Protein AF-A0A7C2AE28-F1 (afdb_monomer_lite)

Radius of gyration: 26.96 Å; chains: 1; bounding box: 55×33×75 Å

Secondary structure (DSSP, 8-state):
-PPPTTTS-HHHHHHHHHHHHHHHHHHHHIIIIII---HHHHHHHHHHHHHHHHHHHHHHHHHHHTS-TTTS-HHHHHHHHHHHHHHHHHHHHHHHHHHHHHHHHHHHHTS-HHHHHHHS-TTTEEEEETTEEEEGGGEEEEEEEETTEEEEEETTS-EEE--HHHHHHHHTT-

Foldseek 3Di:
DDDQPCRPDPVSVVVVVVVLVVVLVVLLCCCCVVVVDDPVLSVLLSVLLSVLVVVVVSVCSVVDVVADPVPDDPVVNVVSVVVVVVVSVVVSVVSSVVVSVVVVVVVVVPDAPVNCCVPDDCLQWADFDNPDIDGLVQFPDWDADDVQWIWTQGPVRDTHTGDNVRVVSNVVND

Structure (mmCIF, N/CA/C/O backbone):
data_AF-A0A7C2AE28-F1
#
_entry.id   AF-A0A7C2AE28-F1
#
loop_
_atom_site.group_PDB
_atom_site.id
_atom_site.type_symbol
_atom_site.label_atom_id
_atom_site.label_alt_id
_atom_site.label_comp_id
_atom_site.label_asym_id
_atom_site.label_entity_id
_atom_site.label_seq_id
_atom_site.pdbx_PDB_ins_code
_atom_site.Cartn_x
_atom_site.Cartn_y
_atom_site.Cartn_z
_atom_site.occupancy
_atom_site.B_iso_or_equiv
_atom_site.auth_seq_id
_atom_site.auth_comp_id
_atom_site.auth_asym_id
_atom_site.auth_atom_id
_atom_site.pdbx_PDB_model_num
ATOM 1 N N . MET A 1 1 ? 4.332 17.530 -34.130 1.00 67.81 1 MET A N 1
ATOM 2 C CA . MET A 1 1 ? 3.993 16.935 -32.817 1.00 67.81 1 MET A CA 1
ATOM 3 C C . MET A 1 1 ? 4.746 15.619 -32.697 1.00 67.81 1 MET A C 1
ATOM 5 O O . MET A 1 1 ? 4.660 14.809 -33.611 1.00 67.81 1 MET A O 1
ATOM 9 N N . PHE A 1 2 ? 5.557 15.425 -31.660 1.00 73.06 2 PHE A N 1
ATOM 10 C CA . PHE A 1 2 ? 6.299 14.175 -31.492 1.00 73.06 2 PHE A CA 1
ATOM 11 C C . PHE A 1 2 ? 5.349 13.044 -31.090 1.00 73.06 2 PHE A C 1
ATOM 13 O O . PHE A 1 2 ? 4.670 13.150 -30.074 1.00 73.06 2 PHE A O 1
ATOM 20 N N . THR A 1 3 ? 5.303 11.968 -31.872 1.00 81.81 3 THR A N 1
ATOM 21 C CA . THR A 1 3 ? 4.489 10.788 -31.562 1.00 81.81 3 THR A CA 1
ATOM 22 C C . THR A 1 3 ? 5.257 9.853 -30.628 1.00 81.81 3 THR A C 1
ATOM 24 O O . THR A 1 3 ? 6.430 9.550 -30.857 1.00 81.81 3 THR A O 1
ATOM 27 N N . ASN A 1 4 ? 4.611 9.425 -29.541 1.00 84.44 4 ASN A N 1
ATOM 28 C CA . ASN A 1 4 ? 5.163 8.425 -28.629 1.00 84.44 4 ASN A CA 1
ATOM 29 C C . ASN A 1 4 ? 5.170 7.061 -29.349 1.00 84.44 4 ASN A C 1
ATOM 31 O O . ASN A 1 4 ? 4.104 6.637 -29.781 1.00 84.44 4 ASN A O 1
ATOM 35 N N . PRO A 1 5 ? 6.305 6.353 -29.498 1.00 84.31 5 PRO A N 1
ATOM 36 C CA . PRO A 1 5 ? 6.419 5.109 -30.244 1.00 84.31 5 PRO A CA 1
ATOM 37 C C . PRO A 1 5 ? 5.654 3.958 -29.599 1.00 84.31 5 PRO A C 1
ATOM 39 O O . PRO A 1 5 ? 5.331 2.997 -30.290 1.00 84.31 5 PRO A O 1
ATOM 42 N N . ILE A 1 6 ? 5.346 4.048 -28.302 1.00 85.94 6 ILE A N 1
ATOM 43 C CA . ILE A 1 6 ? 4.456 3.097 -27.630 1.00 85.94 6 ILE A CA 1
ATOM 44 C C . ILE A 1 6 ? 3.032 3.268 -28.170 1.00 85.94 6 ILE A C 1
ATOM 46 O O . ILE A 1 6 ? 2.352 2.283 -28.434 1.00 85.94 6 ILE A O 1
ATOM 50 N N . LEU A 1 7 ? 2.602 4.516 -28.381 1.00 87.50 7 LEU A N 1
ATOM 51 C CA . LEU A 1 7 ? 1.260 4.870 -28.856 1.00 87.50 7 LEU A CA 1
ATOM 52 C C . LEU A 1 7 ? 1.179 5.049 -30.380 1.00 87.50 7 LEU A C 1
ATOM 54 O O . LEU A 1 7 ? 0.0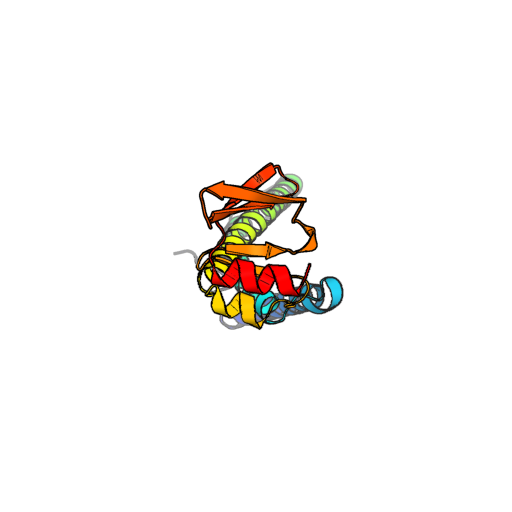95 5.248 -30.917 1.00 87.50 7 LEU A O 1
ATOM 58 N N . SER A 1 8 ? 2.310 5.001 -31.087 1.00 85.81 8 SER A N 1
ATOM 59 C CA . SER A 1 8 ? 2.371 5.304 -32.519 1.00 85.81 8 SER A CA 1
ATOM 60 C C . SER A 1 8 ? 1.813 4.183 -33.386 1.00 85.81 8 SER A C 1
ATOM 62 O O . SER A 1 8 ? 1.400 4.433 -34.514 1.00 85.81 8 SER A O 1
ATOM 64 N N . ASN A 1 9 ? 1.830 2.945 -32.888 1.00 89.75 9 ASN A N 1
ATOM 65 C CA . ASN A 1 9 ? 1.345 1.778 -33.605 1.00 89.75 9 ASN A CA 1
ATOM 66 C C . ASN A 1 9 ? 0.723 0.781 -32.624 1.00 89.75 9 ASN A C 1
ATOM 68 O O . ASN A 1 9 ? 1.302 0.475 -31.580 1.00 89.75 9 ASN A O 1
ATOM 72 N N . PHE A 1 10 ? -0.416 0.204 -33.008 1.00 88.69 10 PHE A N 1
ATOM 73 C CA . PHE A 1 10 ? -1.098 -0.839 -32.249 1.00 88.69 10 PHE A CA 1
ATOM 74 C C . PHE A 1 10 ? -0.199 -2.046 -31.939 1.00 88.69 10 PHE A C 1
ATOM 76 O O . PHE A 1 10 ? -0.300 -2.632 -30.862 1.00 88.69 10 PHE A O 1
ATOM 83 N N . LYS A 1 11 ? 0.736 -2.395 -32.833 1.00 91.50 11 LYS A N 1
ATOM 84 C CA . LYS A 1 11 ? 1.727 -3.454 -32.581 1.00 91.50 11 LYS A CA 1
ATOM 85 C C . LYS A 1 11 ? 2.630 -3.125 -31.385 1.00 91.50 11 LYS A C 1
ATOM 87 O O . LYS A 1 11 ? 2.840 -3.983 -30.531 1.00 91.50 11 LYS A O 1
ATOM 92 N N . ASN A 1 12 ? 3.127 -1.891 -31.301 1.00 87.62 12 ASN A N 1
ATOM 93 C CA . ASN A 1 12 ? 4.001 -1.447 -30.211 1.00 87.62 12 ASN A CA 1
ATOM 94 C C . ASN A 1 12 ? 3.224 -1.325 -28.901 1.00 87.62 12 ASN A C 1
ATOM 96 O O . ASN A 1 12 ? 3.710 -1.740 -27.851 1.00 87.62 12 ASN A O 1
ATOM 100 N N . PHE A 1 13 ? 1.989 -0.832 -28.982 1.00 88.62 13 PHE A N 1
ATOM 101 C CA . PHE A 1 13 ? 1.090 -0.765 -27.840 1.00 88.62 13 PHE A CA 1
ATOM 102 C C . PHE A 1 13 ? 0.800 -2.158 -27.264 1.00 88.62 13 PHE A C 1
ATOM 104 O O . PHE A 1 13 ? 0.898 -2.362 -26.056 1.00 88.62 13 PHE A O 1
ATOM 111 N N . ARG A 1 14 ? 0.528 -3.150 -28.122 1.00 90.25 14 ARG A N 1
ATOM 112 C CA . ARG A 1 14 ? 0.348 -4.549 -27.705 1.00 90.25 14 ARG A CA 1
ATOM 113 C C . ARG A 1 14 ? 1.595 -5.137 -27.056 1.00 90.25 14 ARG A C 1
ATOM 115 O O . ARG A 1 14 ? 1.470 -5.853 -26.068 1.00 90.25 14 ARG A O 1
ATOM 122 N N . LEU A 1 15 ? 2.779 -4.849 -27.596 1.00 90.00 15 LEU A N 1
ATOM 123 C CA . LEU A 1 15 ? 4.044 -5.305 -27.018 1.00 90.00 15 LEU A CA 1
ATOM 124 C C . LEU A 1 15 ? 4.248 -4.712 -25.616 1.00 90.00 15 LEU A C 1
ATOM 126 O O . LEU A 1 15 ? 4.572 -5.432 -24.676 1.00 90.00 15 LEU A O 1
ATOM 130 N N . TYR A 1 16 ? 3.987 -3.414 -25.460 1.00 87.69 16 TYR A N 1
ATOM 131 C CA . TYR A 1 16 ? 4.011 -2.745 -24.162 1.00 87.69 16 TYR A CA 1
ATOM 132 C C . TYR A 1 16 ? 3.019 -3.379 -23.178 1.00 87.69 16 TYR A C 1
ATOM 134 O O . TYR A 1 16 ? 3.396 -3.702 -22.054 1.00 87.69 16 TYR A O 1
ATOM 142 N N . LEU A 1 17 ? 1.779 -3.628 -23.608 1.00 88.25 17 LEU A N 1
ATOM 143 C CA . LEU A 1 17 ? 0.748 -4.256 -22.780 1.00 88.25 17 LEU A CA 1
ATOM 144 C C . LEU A 1 17 ? 1.150 -5.681 -22.361 1.00 88.25 17 LEU A C 1
ATOM 146 O O . LEU A 1 17 ? 0.972 -6.050 -21.205 1.00 88.25 17 LEU A O 1
ATOM 150 N N . PHE A 1 18 ? 1.772 -6.454 -23.252 1.00 91.19 18 PHE A N 1
ATOM 151 C CA . PHE A 1 18 ? 2.296 -7.784 -22.933 1.00 91.19 18 PHE A CA 1
ATOM 152 C C . PHE A 1 18 ? 3.338 -7.747 -21.805 1.00 91.19 18 PHE A C 1
ATOM 154 O O . PHE A 1 18 ? 3.183 -8.445 -20.804 1.00 91.19 18 PHE A O 1
ATOM 161 N N . PHE A 1 19 ? 4.356 -6.885 -21.909 1.00 89.06 19 PHE A N 1
ATOM 162 C CA . PHE A 1 19 ? 5.343 -6.726 -20.834 1.00 89.06 19 PHE A CA 1
ATOM 163 C C . PHE A 1 19 ? 4.712 -6.202 -19.538 1.00 89.06 19 PHE A C 1
ATOM 165 O O . PHE A 1 19 ? 5.124 -6.599 -18.449 1.00 89.06 19 PHE A O 1
ATOM 172 N N . ARG A 1 20 ? 3.677 -5.359 -19.632 1.00 88.06 20 ARG A N 1
ATOM 173 C CA . ARG A 1 20 ? 2.910 -4.920 -18.461 1.00 88.06 20 ARG A CA 1
ATOM 174 C C . ARG A 1 20 ? 2.200 -6.069 -17.766 1.00 88.06 20 ARG A C 1
ATOM 176 O O . ARG A 1 20 ? 2.313 -6.164 -16.551 1.00 88.06 20 ARG A O 1
ATOM 183 N N . LEU A 1 21 ? 1.527 -6.947 -18.504 1.00 90.31 21 LEU A N 1
ATOM 184 C CA . LEU A 1 21 ? 0.838 -8.102 -17.924 1.00 90.31 21 LEU A CA 1
ATOM 185 C C . LEU A 1 21 ? 1.797 -9.034 -17.181 1.00 90.31 21 LEU A C 1
ATOM 187 O O . LEU A 1 21 ? 1.440 -9.538 -16.121 1.00 90.31 21 LEU A O 1
ATOM 191 N N . ILE A 1 22 ? 3.025 -9.204 -17.678 1.00 91.81 22 ILE A N 1
ATOM 192 C CA . ILE A 1 22 ? 4.059 -9.976 -16.973 1.00 91.81 22 ILE A CA 1
ATOM 193 C C . ILE A 1 22 ? 4.386 -9.331 -15.620 1.00 91.81 22 ILE A C 1
ATOM 195 O O . ILE A 1 22 ? 4.393 -10.014 -14.599 1.00 91.81 22 ILE A O 1
ATOM 199 N N . ILE A 1 23 ? 4.622 -8.016 -15.594 1.00 89.31 23 ILE A N 1
ATOM 200 C CA . ILE A 1 23 ? 4.942 -7.293 -14.354 1.00 89.31 23 ILE A CA 1
ATOM 201 C C . ILE A 1 23 ? 3.765 -7.349 -13.370 1.00 89.31 23 ILE A C 1
ATOM 203 O O . ILE A 1 23 ? 3.976 -7.603 -12.186 1.00 89.31 23 ILE A O 1
ATOM 207 N N . ILE A 1 24 ? 2.534 -7.184 -13.864 1.00 90.88 24 ILE A N 1
ATOM 208 C CA . ILE A 1 24 ? 1.301 -7.309 -13.074 1.00 90.88 24 ILE A CA 1
ATOM 209 C C . ILE A 1 24 ? 1.206 -8.705 -12.445 1.00 90.88 24 ILE A C 1
ATOM 211 O O . ILE A 1 24 ? 0.950 -8.828 -11.250 1.00 90.88 24 ILE A O 1
ATOM 215 N N . ALA A 1 25 ? 1.445 -9.760 -13.228 1.00 90.88 25 ALA A N 1
ATOM 216 C CA . ALA A 1 25 ? 1.367 -11.140 -12.756 1.00 90.88 25 ALA A CA 1
ATOM 217 C C . ALA A 1 25 ? 2.417 -11.448 -11.677 1.00 90.88 25 ALA A C 1
ATOM 219 O O . ALA A 1 25 ? 2.107 -12.110 -10.683 1.00 90.88 25 ALA A O 1
ATOM 220 N N . ILE A 1 26 ? 3.643 -10.939 -11.839 1.00 90.44 26 ILE A N 1
ATOM 221 C CA . ILE A 1 26 ? 4.700 -11.050 -10.824 1.00 90.44 26 ILE A CA 1
ATOM 222 C C . ILE A 1 26 ? 4.276 -10.326 -9.544 1.00 90.44 26 ILE A C 1
ATOM 224 O O . ILE A 1 26 ? 4.365 -10.898 -8.459 1.00 90.44 26 ILE A O 1
ATOM 228 N N . TYR A 1 27 ? 3.770 -9.097 -9.661 1.00 89.06 27 TYR A N 1
ATOM 229 C CA . TYR A 1 27 ? 3.350 -8.300 -8.513 1.00 89.06 27 TYR A CA 1
ATOM 230 C C . TYR A 1 27 ? 2.200 -8.952 -7.731 1.00 89.06 27 TYR A C 1
ATOM 232 O O . TYR A 1 27 ? 2.298 -9.132 -6.518 1.00 89.06 27 TYR A O 1
ATOM 240 N N . LEU A 1 28 ? 1.160 -9.414 -8.429 1.00 89.19 28 LEU A N 1
ATOM 241 C CA . LEU A 1 28 ? 0.050 -10.157 -7.824 1.00 89.19 28 LEU A CA 1
ATOM 242 C C . LEU A 1 28 ? 0.519 -11.446 -7.141 1.00 89.19 28 LEU A C 1
ATOM 244 O O . LEU A 1 28 ? 0.037 -11.781 -6.061 1.00 89.19 28 LEU A O 1
ATOM 248 N N . SER A 1 29 ? 1.484 -12.153 -7.736 1.00 87.19 29 SER A N 1
ATOM 249 C CA . SER A 1 29 ? 2.061 -13.359 -7.132 1.00 87.19 29 SER A CA 1
ATOM 250 C C . SER A 1 29 ? 2.783 -13.044 -5.818 1.00 87.19 29 SER A C 1
ATOM 252 O O . SER A 1 29 ? 2.624 -13.780 -4.845 1.00 87.19 29 SER A O 1
ATOM 254 N N . ILE A 1 30 ? 3.522 -11.932 -5.753 1.00 88.06 30 ILE A N 1
ATOM 255 C CA . ILE A 1 30 ? 4.192 -11.473 -4.525 1.00 88.06 30 ILE A CA 1
ATOM 256 C C . ILE A 1 30 ? 3.165 -11.139 -3.436 1.00 88.06 30 ILE A C 1
ATOM 258 O O . ILE A 1 30 ? 3.324 -11.573 -2.295 1.00 88.06 30 ILE A O 1
ATOM 262 N N . LEU A 1 31 ? 2.094 -10.416 -3.774 1.00 86.00 31 LEU A N 1
ATOM 263 C CA . LEU A 1 31 ? 1.052 -10.052 -2.809 1.00 86.00 31 LEU A CA 1
ATOM 264 C C . LEU A 1 31 ? 0.302 -11.278 -2.272 1.00 86.00 31 LEU A C 1
ATOM 266 O O . LEU A 1 31 ? 0.090 -11.402 -1.064 1.00 86.00 31 LEU A O 1
ATOM 270 N N . ASN A 1 32 ? -0.058 -12.204 -3.161 1.00 84.69 32 ASN A N 1
ATOM 271 C CA . ASN A 1 32 ? -0.855 -13.372 -2.808 1.00 84.69 32 ASN A CA 1
ATOM 272 C C . ASN A 1 32 ? -0.047 -14.418 -2.021 1.00 84.69 32 ASN A C 1
ATOM 274 O O . ASN A 1 32 ? -0.478 -14.874 -0.965 1.00 84.69 32 ASN A O 1
ATOM 278 N N . PHE A 1 33 ? 1.145 -14.784 -2.505 1.00 84.81 33 PHE A N 1
ATOM 279 C CA . PHE A 1 33 ? 1.947 -15.852 -1.897 1.00 84.81 33 PHE A CA 1
ATOM 280 C C . PHE A 1 33 ? 2.926 -15.350 -0.835 1.00 84.81 33 PHE A C 1
ATOM 282 O O . PHE A 1 33 ? 3.176 -16.058 0.140 1.00 84.81 33 PHE A O 1
ATOM 289 N N . GLY A 1 34 ? 3.481 -14.149 -1.009 1.00 83.19 34 GLY A N 1
ATOM 290 C CA . GLY A 1 34 ? 4.469 -13.587 -0.091 1.00 83.19 34 GLY A CA 1
ATOM 291 C C . GLY A 1 34 ? 3.839 -12.979 1.159 1.00 83.19 34 GLY A C 1
ATOM 292 O O . GLY A 1 34 ? 4.278 -13.269 2.268 1.00 83.19 34 GLY A O 1
ATOM 293 N N . ILE A 1 35 ? 2.803 -12.152 0.984 1.00 80.56 35 ILE A N 1
ATOM 294 C CA . ILE A 1 35 ? 2.232 -11.333 2.070 1.00 80.56 35 ILE A CA 1
ATOM 295 C C . ILE A 1 35 ? 0.942 -11.944 2.644 1.00 80.56 35 ILE A C 1
ATOM 297 O O . ILE A 1 35 ? 0.599 -11.661 3.790 1.00 80.56 35 ILE A O 1
ATOM 301 N N . LYS A 1 36 ? 0.251 -12.820 1.894 1.00 80.38 36 LYS A N 1
ATOM 302 C CA . LYS A 1 36 ? -1.052 -13.410 2.273 1.00 80.38 36 LYS A CA 1
ATOM 303 C C . LYS A 1 36 ? -2.076 -12.344 2.692 1.00 80.38 36 LYS A C 1
ATOM 305 O O . LYS A 1 36 ? -2.774 -12.489 3.695 1.00 80.38 36 LYS A O 1
ATOM 310 N N . ALA A 1 37 ? -2.120 -11.242 1.947 1.00 75.69 37 ALA A N 1
ATOM 311 C CA . ALA A 1 37 ? -3.054 -10.155 2.208 1.00 75.69 37 ALA A CA 1
ATOM 312 C C . ALA A 1 37 ? -4.503 -10.553 1.859 1.00 75.69 37 ALA A C 1
ATOM 314 O O . ALA A 1 37 ? -4.747 -11.467 1.075 1.00 75.69 37 ALA A O 1
ATOM 315 N N . ASP A 1 38 ? -5.472 -9.848 2.442 1.00 83.44 38 ASP A N 1
ATOM 316 C CA . ASP A 1 38 ? -6.889 -9.995 2.095 1.00 83.44 38 ASP A CA 1
ATOM 317 C C . ASP A 1 38 ? -7.130 -9.589 0.628 1.00 83.44 38 ASP A C 1
ATOM 319 O O . ASP A 1 38 ? -6.547 -8.622 0.131 1.00 83.44 38 ASP A O 1
ATOM 323 N N . LEU A 1 39 ? -8.006 -10.319 -0.065 1.00 83.94 39 LEU A N 1
ATOM 324 C CA . LEU A 1 39 ? -8.280 -10.180 -1.494 1.00 83.94 39 LEU A CA 1
ATOM 325 C C . LEU A 1 39 ? -8.723 -8.761 -1.863 1.00 83.94 39 LEU A C 1
ATOM 327 O O . LEU A 1 39 ? -8.296 -8.232 -2.886 1.00 83.94 39 LEU A O 1
ATOM 331 N N . TYR A 1 40 ? -9.519 -8.111 -1.011 1.00 84.19 40 TYR A N 1
ATOM 332 C CA . TYR A 1 40 ? -9.925 -6.720 -1.232 1.00 84.19 40 TYR A CA 1
ATOM 333 C C . TYR A 1 40 ? -8.722 -5.765 -1.258 1.00 84.19 40 TYR A C 1
ATOM 335 O O . TYR A 1 40 ? -8.630 -4.896 -2.125 1.00 84.19 40 TYR A O 1
ATOM 343 N N . PHE A 1 41 ? -7.773 -5.953 -0.338 1.00 82.69 41 PHE A N 1
ATOM 344 C CA . PHE A 1 41 ? -6.555 -5.151 -0.291 1.00 82.69 41 PHE A CA 1
ATOM 345 C C . PHE A 1 41 ? -5.639 -5.452 -1.474 1.00 82.69 41 PHE A C 1
ATOM 347 O O . PHE A 1 41 ? -5.134 -4.511 -2.074 1.00 82.69 41 PHE A O 1
ATOM 354 N N . ILE A 1 42 ? -5.478 -6.725 -1.853 1.00 87.69 42 ILE A N 1
ATOM 355 C CA . ILE A 1 42 ? -4.672 -7.124 -3.018 1.00 87.69 42 ILE A CA 1
ATOM 356 C C . ILE A 1 42 ? -5.179 -6.449 -4.295 1.00 87.69 42 ILE A C 1
ATOM 358 O O . ILE A 1 42 ? -4.375 -5.953 -5.081 1.00 87.69 42 ILE A O 1
ATOM 362 N N . LEU A 1 43 ? -6.498 -6.417 -4.507 1.00 88.44 43 LEU A N 1
ATOM 363 C CA . LEU A 1 43 ? -7.084 -5.807 -5.701 1.00 88.44 43 LEU A CA 1
ATOM 364 C C . LEU A 1 43 ? -6.834 -4.297 -5.752 1.00 88.44 43 LEU A C 1
ATOM 366 O O . LEU A 1 43 ? -6.333 -3.803 -6.758 1.00 88.44 43 LEU A O 1
ATOM 370 N N . ILE A 1 44 ? -7.110 -3.575 -4.661 1.00 88.44 44 ILE A N 1
ATOM 371 C CA . ILE A 1 44 ? -6.899 -2.119 -4.607 1.00 88.44 44 ILE A CA 1
ATOM 372 C C . ILE A 1 44 ? -5.424 -1.767 -4.782 1.00 88.44 44 ILE A C 1
ATOM 374 O O . ILE A 1 44 ? -5.089 -0.886 -5.571 1.00 88.44 44 ILE A O 1
ATOM 378 N N . ASP A 1 45 ? -4.551 -2.445 -4.039 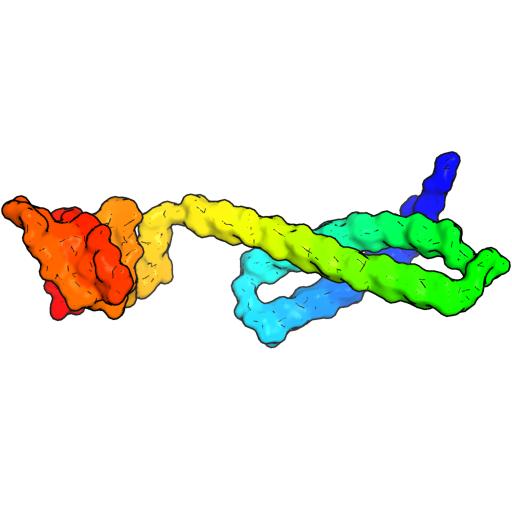1.00 88.19 45 ASP A N 1
ATOM 379 C CA . ASP A 1 45 ? -3.107 -2.230 -4.070 1.00 88.19 45 ASP A CA 1
ATOM 380 C C . ASP A 1 45 ? -2.561 -2.454 -5.488 1.00 88.19 45 ASP A C 1
ATOM 382 O O . ASP A 1 45 ? -1.938 -1.566 -6.075 1.00 88.19 45 ASP A O 1
ATOM 386 N N . SER A 1 46 ? -2.917 -3.589 -6.097 1.00 91.12 46 SER A N 1
ATOM 387 C CA . SER A 1 46 ? -2.565 -3.917 -7.479 1.00 91.12 46 SER A CA 1
ATOM 388 C C . SER A 1 46 ? -3.055 -2.867 -8.472 1.00 91.12 46 SER A C 1
ATOM 390 O O . SER A 1 46 ? -2.259 -2.357 -9.262 1.00 91.12 46 SER A O 1
ATOM 392 N N . ASP A 1 47 ? -4.331 -2.491 -8.434 1.00 90.06 47 ASP A N 1
ATOM 393 C CA . ASP A 1 47 ? -4.886 -1.527 -9.385 1.00 90.06 47 ASP A CA 1
ATOM 394 C C . ASP A 1 47 ? -4.201 -0.158 -9.279 1.00 90.06 47 ASP A C 1
ATOM 396 O O . ASP A 1 47 ? -3.787 0.416 -10.295 1.00 90.06 47 ASP A O 1
ATOM 400 N N . VAL A 1 48 ? -4.005 0.342 -8.054 1.00 91.75 48 VAL A N 1
ATOM 401 C CA . VAL A 1 48 ? -3.331 1.622 -7.792 1.00 91.75 48 VAL A CA 1
ATOM 402 C C . VAL A 1 48 ? -1.908 1.600 -8.344 1.00 91.75 48 VAL A C 1
ATOM 404 O O . VAL A 1 48 ? -1.531 2.469 -9.139 1.00 91.75 48 VAL A O 1
ATOM 407 N N . PHE A 1 49 ? -1.112 0.599 -7.971 1.00 91.19 49 PHE A N 1
ATOM 408 C CA . PHE A 1 49 ? 0.287 0.542 -8.375 1.00 91.19 49 PHE A CA 1
ATOM 409 C C . PHE A 1 49 ? 0.460 0.332 -9.883 1.00 91.19 49 PHE A C 1
ATOM 411 O O . PHE A 1 49 ? 1.362 0.933 -10.477 1.00 91.19 49 PHE A O 1
ATOM 418 N N . ASN A 1 50 ? -0.423 -0.437 -10.524 1.00 90.19 50 ASN A N 1
ATOM 419 C CA . ASN A 1 50 ? -0.386 -0.676 -11.965 1.00 90.19 50 ASN A CA 1
ATOM 420 C C . ASN A 1 50 ? -0.738 0.569 -12.783 1.00 90.19 50 ASN A C 1
ATOM 422 O O . ASN A 1 50 ? -0.059 0.860 -13.774 1.00 90.19 50 ASN A O 1
ATOM 426 N N . LEU A 1 51 ? -1.748 1.339 -12.365 1.00 89.81 51 LEU A N 1
ATOM 427 C CA . LEU A 1 51 ? -2.123 2.590 -13.031 1.00 89.81 51 LEU A CA 1
ATOM 428 C C . LEU A 1 51 ? -1.002 3.629 -12.953 1.00 89.81 51 LEU A C 1
ATOM 430 O O . LEU A 1 51 ? -0.609 4.195 -13.979 1.00 89.81 51 LEU A O 1
ATOM 434 N N . ILE A 1 52 ? -0.437 3.830 -11.758 1.00 90.81 52 ILE A N 1
ATOM 435 C CA . ILE A 1 52 ? 0.671 4.771 -11.547 1.00 90.81 52 ILE A CA 1
ATOM 436 C C . ILE A 1 52 ? 1.881 4.340 -12.379 1.00 90.81 52 ILE A C 1
ATOM 438 O O . ILE A 1 52 ? 2.462 5.147 -13.109 1.00 90.81 52 ILE A O 1
ATOM 442 N N . PHE A 1 53 ? 2.250 3.057 -12.322 1.00 88.56 53 PHE A N 1
ATOM 443 C CA . PHE A 1 53 ? 3.413 2.557 -13.045 1.00 88.56 53 PHE A CA 1
ATOM 444 C C . PHE A 1 53 ? 3.233 2.652 -14.565 1.00 88.56 53 PHE A C 1
ATOM 446 O O . PHE A 1 53 ? 4.196 2.966 -15.271 1.00 88.56 53 PHE A O 1
ATOM 453 N N . CYS A 1 54 ? 2.013 2.440 -15.077 1.00 87.44 54 CYS A N 1
ATOM 454 C CA . CYS A 1 54 ? 1.666 2.622 -16.486 1.00 87.44 54 CYS A CA 1
ATOM 455 C C . CYS A 1 54 ? 1.871 4.073 -16.949 1.00 87.44 54 CYS A C 1
ATOM 457 O O . CYS A 1 54 ? 2.586 4.302 -17.929 1.00 87.44 54 CYS A O 1
ATOM 459 N N . GLY A 1 55 ? 1.306 5.042 -16.220 1.00 87.25 55 GLY A N 1
ATOM 460 C CA . GLY A 1 55 ? 1.429 6.468 -16.539 1.00 87.25 55 GLY A CA 1
ATOM 461 C C . GLY A 1 55 ? 2.874 6.965 -16.477 1.00 87.25 55 GLY A C 1
ATOM 462 O O . GLY A 1 55 ? 3.343 7.656 -17.388 1.00 87.25 55 GLY A O 1
ATOM 463 N N . LEU A 1 56 ? 3.616 6.537 -15.452 1.00 87.94 56 LEU A N 1
ATOM 464 C CA . LEU A 1 56 ? 5.035 6.851 -15.347 1.00 87.94 56 LEU A CA 1
ATOM 465 C C . LEU A 1 56 ? 5.796 6.247 -16.533 1.00 87.94 56 LEU A C 1
ATOM 467 O O . LEU A 1 56 ? 6.422 6.991 -17.274 1.00 87.94 56 LEU A O 1
ATOM 471 N N . GLY A 1 57 ? 5.657 4.951 -16.826 1.00 83.75 57 GLY A N 1
ATOM 472 C CA . GLY A 1 57 ? 6.389 4.318 -17.934 1.00 83.75 57 GLY A CA 1
ATOM 473 C C . GLY A 1 57 ? 6.141 4.935 -19.320 1.00 83.75 57 GLY A C 1
ATOM 474 O O . GLY A 1 57 ? 7.069 4.994 -20.124 1.00 83.75 57 GLY A O 1
ATOM 475 N N . LEU A 1 58 ? 4.944 5.467 -19.596 1.00 85.06 58 LEU A N 1
ATOM 476 C CA . LEU A 1 58 ? 4.685 6.229 -20.829 1.00 85.06 58 LEU A CA 1
ATOM 477 C C . LEU A 1 58 ? 5.496 7.530 -20.898 1.00 85.06 58 LEU A C 1
ATOM 479 O O . LEU A 1 58 ? 5.969 7.907 -21.973 1.00 85.06 58 LEU A O 1
ATOM 483 N N . SER A 1 59 ? 5.680 8.192 -19.756 1.00 84.94 59 SER A N 1
ATOM 484 C CA . SER A 1 59 ? 6.448 9.435 -19.633 1.00 84.94 59 SER A CA 1
ATOM 485 C C . SER A 1 59 ? 7.949 9.201 -19.845 1.00 84.94 59 SER A C 1
ATOM 487 O O . SER A 1 59 ? 8.624 10.027 -20.457 1.00 84.94 59 SER A O 1
ATOM 489 N N . PHE A 1 60 ? 8.469 8.039 -19.434 1.00 81.62 60 PHE A N 1
ATOM 490 C CA . PHE A 1 60 ? 9.896 7.690 -19.541 1.00 81.62 60 PHE A CA 1
ATOM 491 C C . PHE A 1 60 ? 10.413 7.569 -20.966 1.00 81.62 60 PHE A C 1
ATOM 493 O O . PHE A 1 60 ? 11.603 7.781 -21.208 1.00 81.62 60 PHE A O 1
ATOM 500 N N . TRP A 1 61 ? 9.539 7.273 -21.926 1.00 83.06 61 TRP A N 1
ATOM 501 C CA . TRP A 1 61 ? 9.951 7.272 -23.321 1.00 83.06 61 TRP A CA 1
ATOM 502 C C . TRP A 1 61 ? 10.582 8.618 -23.732 1.00 83.06 61 TRP A C 1
ATOM 504 O O . TRP A 1 61 ? 11.557 8.631 -24.487 1.00 83.06 61 TRP A O 1
ATOM 514 N N . PHE A 1 62 ? 10.087 9.746 -23.209 1.00 80.94 62 PHE A N 1
ATOM 515 C CA . PHE A 1 62 ? 10.678 11.052 -23.500 1.00 80.94 62 PHE A CA 1
ATOM 516 C C . PHE A 1 62 ? 12.124 11.146 -23.000 1.00 80.94 62 PHE A C 1
ATOM 518 O O . PHE A 1 62 ? 12.987 11.618 -23.740 1.00 80.94 62 PHE A O 1
ATOM 525 N N . SER A 1 63 ? 12.418 10.639 -21.799 1.00 80.44 63 SER A N 1
ATOM 526 C CA . SER A 1 63 ? 13.781 10.610 -21.252 1.00 80.44 63 SER A CA 1
ATOM 527 C C . SER A 1 63 ? 14.741 9.810 -22.136 1.00 80.44 63 SER A C 1
ATOM 529 O O . SER A 1 63 ? 15.860 10.255 -22.374 1.00 80.44 63 SER A O 1
ATOM 531 N N . VAL A 1 64 ? 14.294 8.673 -22.677 1.00 80.19 64 VAL A N 1
ATOM 532 C CA . VAL A 1 64 ? 15.095 7.848 -23.598 1.00 80.19 64 VAL A CA 1
ATOM 533 C C . VAL A 1 64 ? 15.306 8.560 -24.938 1.00 80.19 64 VAL A C 1
ATOM 535 O O . VAL A 1 64 ? 16.417 8.586 -25.463 1.00 80.19 64 VAL A O 1
ATOM 538 N N . ARG A 1 65 ? 14.263 9.196 -25.487 1.00 83.00 65 ARG A N 1
ATOM 539 C CA . ARG A 1 65 ? 14.329 9.893 -26.781 1.00 83.00 65 ARG A CA 1
ATOM 540 C C . ARG A 1 65 ? 15.360 11.020 -26.800 1.00 83.00 65 ARG A C 1
ATOM 542 O O . ARG A 1 65 ? 16.053 11.190 -27.800 1.00 83.00 65 ARG A O 1
ATOM 549 N N . PHE A 1 66 ? 15.422 11.826 -25.743 1.00 83.12 66 PHE A N 1
ATOM 550 C CA . PHE A 1 66 ? 16.303 12.997 -25.700 1.00 83.12 66 PHE A CA 1
ATOM 551 C C . PHE A 1 66 ? 17.749 12.664 -25.307 1.00 83.12 66 PHE A C 1
ATOM 553 O O . PHE A 1 66 ? 18.593 13.562 -25.279 1.00 83.12 66 PHE A O 1
ATOM 560 N N . LEU A 1 67 ? 18.060 11.385 -25.068 1.00 84.69 67 LEU A N 1
ATOM 561 C CA . LEU A 1 67 ? 19.392 10.914 -24.697 1.00 84.69 67 LEU A CA 1
ATOM 562 C C . LEU A 1 67 ? 19.918 9.793 -25.627 1.00 84.69 67 LEU A C 1
ATOM 564 O O . LEU A 1 67 ? 20.307 8.730 -25.144 1.00 84.69 67 LEU A O 1
ATOM 568 N N . PRO A 1 68 ? 19.958 9.992 -26.963 1.00 84.00 68 PRO A N 1
ATOM 569 C CA . PRO A 1 68 ? 20.403 8.949 -27.885 1.00 84.00 68 PRO A CA 1
ATOM 570 C C . PRO A 1 68 ? 21.890 8.613 -27.690 1.00 84.00 68 PRO A C 1
ATOM 572 O O . PRO A 1 68 ? 22.702 9.499 -27.394 1.00 84.00 68 PRO A O 1
ATOM 575 N N . LEU A 1 69 ? 22.228 7.335 -27.908 1.00 84.44 69 LEU A N 1
ATOM 576 C CA . LEU A 1 69 ? 23.585 6.771 -27.807 1.00 84.44 69 LEU A CA 1
ATOM 577 C C . LEU A 1 69 ? 24.577 7.446 -28.758 1.00 84.44 69 LEU A C 1
ATOM 579 O O . LEU A 1 69 ? 25.725 7.671 -28.401 1.00 84.44 69 LEU A O 1
ATOM 583 N N . GLU A 1 70 ? 24.112 7.832 -29.943 1.00 86.81 70 GLU A N 1
ATOM 584 C CA . GLU A 1 70 ? 24.926 8.457 -30.992 1.00 86.81 70 GLU A CA 1
ATOM 585 C C . GLU A 1 70 ? 25.450 9.849 -30.602 1.00 86.81 70 GLU A C 1
ATOM 587 O O . GLU A 1 70 ? 26.431 10.323 -31.167 1.00 86.81 70 GLU A O 1
ATOM 592 N N . ARG A 1 71 ? 24.798 10.520 -29.639 1.00 86.50 71 ARG A N 1
ATOM 593 C CA . ARG A 1 71 ? 25.093 11.913 -29.259 1.00 86.50 71 ARG A CA 1
ATOM 594 C C . ARG A 1 71 ? 25.636 12.063 -27.835 1.00 86.50 71 ARG A C 1
ATOM 596 O O . ARG A 1 71 ? 26.020 13.163 -27.445 1.00 86.50 71 ARG A O 1
ATOM 603 N N . ASN A 1 72 ? 25.629 11.004 -27.028 1.00 87.94 72 ASN A N 1
ATOM 604 C CA . ASN A 1 72 ? 25.989 11.080 -25.613 1.00 87.94 72 ASN A CA 1
ATOM 605 C C . ASN A 1 72 ? 26.942 9.954 -25.215 1.00 87.94 72 ASN A C 1
ATOM 607 O O . ASN A 1 72 ? 26.814 8.821 -25.662 1.00 87.94 72 ASN A O 1
ATOM 611 N N . ASN A 1 73 ? 27.845 10.255 -24.284 1.00 92.06 73 ASN A N 1
ATOM 612 C CA . ASN A 1 73 ? 28.740 9.255 -23.711 1.00 92.06 73 ASN A CA 1
ATOM 613 C C . ASN A 1 73 ? 27.950 8.184 -22.942 1.00 92.06 73 ASN A C 1
ATOM 615 O O . ASN A 1 73 ? 27.013 8.504 -22.204 1.00 92.06 73 ASN A O 1
ATOM 619 N N . LEU A 1 74 ? 28.391 6.926 -23.044 1.00 89.69 74 LEU A N 1
ATOM 620 C CA . LEU A 1 74 ? 27.759 5.773 -22.393 1.00 89.69 74 LEU A CA 1
ATOM 621 C C . LEU A 1 74 ? 27.575 5.977 -20.878 1.00 89.69 74 LEU A C 1
ATOM 623 O O . LEU A 1 74 ? 26.507 5.701 -20.337 1.00 89.69 74 LEU A O 1
ATOM 627 N N . SER A 1 75 ? 28.588 6.524 -20.200 1.00 88.94 75 SER A N 1
ATOM 628 C CA . SER A 1 75 ? 28.552 6.791 -18.756 1.00 88.94 75 SER A CA 1
ATOM 629 C C . SER A 1 75 ? 27.433 7.759 -18.367 1.00 88.94 75 SER A C 1
ATOM 631 O O . SER A 1 75 ? 26.695 7.506 -17.417 1.00 88.94 75 SER A O 1
ATOM 633 N N . LYS A 1 76 ? 27.253 8.834 -19.142 1.00 88.94 76 LYS A N 1
ATOM 634 C CA . LYS A 1 76 ? 26.182 9.816 -18.945 1.00 88.94 76 LYS A CA 1
ATOM 635 C C . LYS A 1 76 ? 24.810 9.169 -19.115 1.00 88.94 76 LYS A C 1
ATOM 637 O O . LYS A 1 76 ? 23.899 9.475 -18.351 1.00 88.94 76 LYS A O 1
ATOM 642 N N . ILE A 1 77 ? 24.663 8.273 -20.089 1.00 89.81 77 ILE A N 1
ATOM 643 C CA . ILE A 1 77 ? 23.403 7.569 -20.350 1.00 89.81 77 ILE A CA 1
ATOM 644 C C . ILE A 1 77 ? 23.060 6.639 -19.190 1.00 89.81 77 ILE A C 1
ATOM 646 O O . ILE A 1 77 ? 21.964 6.747 -18.641 1.00 89.81 77 ILE A O 1
ATOM 650 N N . ILE A 1 78 ? 24.011 5.798 -18.774 1.00 90.75 78 ILE A N 1
ATOM 651 C CA . ILE A 1 78 ? 23.847 4.871 -17.650 1.00 90.75 78 ILE A CA 1
ATOM 652 C C . ILE A 1 78 ? 23.498 5.640 -16.375 1.00 90.75 78 ILE A C 1
ATOM 654 O O . ILE A 1 78 ? 22.487 5.341 -15.743 1.00 90.75 78 ILE A O 1
ATOM 658 N N . PHE A 1 79 ? 24.277 6.670 -16.029 1.00 91.81 79 PHE A N 1
ATOM 659 C CA . PHE A 1 79 ? 24.031 7.480 -14.836 1.00 91.81 79 PHE A CA 1
ATOM 660 C C . PHE A 1 79 ? 22.643 8.125 -14.867 1.00 91.81 79 PHE A C 1
ATOM 662 O O . PHE A 1 79 ? 21.917 8.083 -13.879 1.00 91.81 79 PHE A O 1
ATOM 669 N N . THR A 1 80 ? 22.239 8.658 -16.023 1.00 89.44 80 THR A N 1
ATOM 670 C CA . THR A 1 80 ? 20.911 9.257 -16.190 1.00 89.44 80 THR A CA 1
ATOM 671 C C . THR A 1 80 ? 19.811 8.211 -16.020 1.00 89.44 80 THR A C 1
ATOM 673 O O . THR A 1 80 ? 18.847 8.456 -15.310 1.00 89.44 80 THR A O 1
ATOM 676 N N . HIS A 1 81 ? 19.936 7.025 -16.615 1.00 88.12 81 HIS A N 1
ATOM 677 C C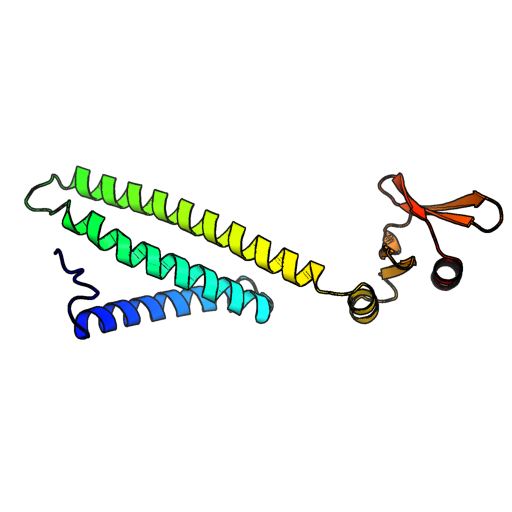A . HIS A 1 81 ? 18.900 5.992 -16.513 1.00 88.12 81 HIS A CA 1
ATOM 678 C C . HIS A 1 81 ? 18.790 5.426 -15.093 1.00 88.12 81 HIS A C 1
ATOM 680 O O . HIS A 1 81 ? 17.678 5.214 -14.614 1.00 88.12 81 HIS A O 1
ATOM 686 N N . ILE A 1 82 ? 19.916 5.255 -14.395 1.00 91.44 82 ILE A N 1
ATOM 687 C CA . ILE A 1 82 ? 19.931 4.869 -12.979 1.00 91.44 82 ILE A CA 1
ATOM 688 C C . ILE A 1 82 ? 19.270 5.957 -12.135 1.00 91.44 82 ILE A C 1
ATOM 690 O O . ILE A 1 82 ? 18.358 5.661 -11.371 1.00 91.44 82 ILE A O 1
ATOM 694 N N . PHE A 1 83 ? 19.683 7.217 -12.296 1.00 91.06 83 PHE A N 1
ATOM 695 C CA . PHE A 1 83 ? 19.141 8.332 -11.524 1.00 91.06 83 PHE A CA 1
ATOM 696 C C . PHE A 1 83 ? 17.631 8.478 -11.717 1.00 91.06 83 PHE A C 1
ATOM 698 O O . PHE A 1 83 ? 16.883 8.550 -10.744 1.00 91.06 83 PHE A O 1
ATOM 705 N N . VAL A 1 84 ? 17.166 8.468 -12.968 1.00 89.06 84 VAL A N 1
ATOM 706 C CA . VAL A 1 84 ? 15.739 8.598 -13.270 1.00 89.06 84 VAL A CA 1
ATOM 707 C C . VAL A 1 84 ? 14.981 7.335 -12.819 1.00 89.06 84 VAL A C 1
ATOM 709 O O . VAL A 1 84 ? 13.858 7.449 -12.341 1.00 89.06 84 VAL A O 1
ATOM 712 N N . GLY A 1 85 ? 15.596 6.147 -12.870 1.00 89.62 85 GLY A N 1
ATOM 713 C CA . GLY A 1 85 ? 15.039 4.915 -12.302 1.00 89.62 85 GLY A CA 1
ATOM 714 C C . GLY A 1 85 ? 14.867 4.968 -10.779 1.00 89.62 85 GLY A C 1
ATOM 715 O O . GLY A 1 85 ? 13.819 4.583 -10.273 1.00 89.62 85 GLY A O 1
ATOM 716 N N . VAL A 1 86 ? 15.846 5.500 -10.045 1.00 92.75 86 VAL A N 1
ATOM 717 C CA . VAL A 1 86 ? 15.755 5.699 -8.586 1.00 92.75 86 VAL A CA 1
ATOM 718 C C . VAL A 1 86 ? 14.718 6.766 -8.241 1.00 92.75 86 VAL A C 1
ATOM 720 O O . VAL A 1 86 ? 13.892 6.578 -7.352 1.00 92.75 86 VAL A O 1
ATOM 723 N N . LEU A 1 87 ? 14.711 7.883 -8.969 1.00 91.38 87 LEU A N 1
ATOM 724 C CA . LEU A 1 87 ? 13.701 8.922 -8.789 1.00 91.38 87 LEU A CA 1
ATOM 725 C C . LEU A 1 87 ? 12.292 8.358 -9.029 1.00 91.38 87 LEU A C 1
ATOM 727 O O . LEU A 1 87 ? 11.367 8.648 -8.272 1.00 91.38 87 LEU A O 1
ATOM 731 N N . LEU A 1 88 ? 12.142 7.510 -10.050 1.00 90.25 88 LEU A N 1
ATOM 732 C CA . LEU A 1 88 ? 10.887 6.844 -10.365 1.00 90.25 88 LEU A CA 1
ATOM 733 C C . LEU A 1 88 ? 10.409 5.951 -9.233 1.00 90.25 88 LEU A C 1
ATOM 735 O O . LEU A 1 88 ? 9.242 6.030 -8.863 1.00 90.25 88 LEU A O 1
ATOM 739 N N . THR A 1 89 ? 11.278 5.087 -8.711 1.00 90.31 89 THR A N 1
ATOM 740 C CA . THR A 1 89 ? 10.888 4.155 -7.652 1.00 90.31 89 THR A CA 1
ATOM 741 C C . THR A 1 89 ? 10.470 4.909 -6.398 1.00 90.31 89 THR A C 1
ATOM 743 O O . THR A 1 89 ? 9.459 4.553 -5.799 1.00 90.31 89 THR A O 1
ATOM 746 N N . ILE A 1 90 ? 11.157 6.003 -6.057 1.00 94.00 90 ILE A N 1
ATOM 747 C CA . ILE A 1 90 ? 10.776 6.877 -4.941 1.00 94.00 90 ILE A CA 1
ATOM 748 C C . ILE A 1 90 ? 9.391 7.492 -5.176 1.00 94.00 90 ILE A C 1
ATOM 750 O O . ILE A 1 90 ? 8.523 7.387 -4.310 1.00 94.00 90 ILE A O 1
ATOM 754 N N . ILE A 1 91 ? 9.155 8.097 -6.345 1.00 92.62 91 ILE A N 1
ATOM 755 C CA . ILE A 1 91 ? 7.864 8.726 -6.673 1.00 92.62 91 ILE A CA 1
ATOM 756 C C . ILE A 1 91 ? 6.736 7.687 -6.688 1.00 92.62 91 ILE A C 1
ATOM 758 O O . ILE A 1 91 ? 5.663 7.930 -6.140 1.00 92.62 91 ILE A O 1
ATOM 762 N N . TRP A 1 92 ? 6.976 6.528 -7.297 1.00 92.62 92 TRP A N 1
ATOM 763 C CA . TRP A 1 92 ? 6.008 5.440 -7.409 1.00 92.62 92 TRP A CA 1
ATOM 764 C C . TRP A 1 92 ? 5.603 4.896 -6.034 1.00 92.62 92 TRP A C 1
ATOM 766 O O . TRP A 1 92 ? 4.408 4.803 -5.751 1.00 92.62 92 TRP A O 1
ATOM 776 N N . LEU A 1 93 ? 6.573 4.624 -5.153 1.00 91.88 93 LEU A N 1
ATOM 777 C CA . LEU A 1 93 ? 6.307 4.175 -3.782 1.00 91.88 93 LEU A CA 1
ATOM 778 C C . LEU A 1 93 ? 5.595 5.250 -2.956 1.00 91.88 93 LEU A C 1
ATOM 780 O O . LEU A 1 93 ? 4.637 4.942 -2.249 1.00 91.88 93 LEU A O 1
ATOM 784 N N . PHE A 1 94 ? 6.026 6.510 -3.065 1.00 94.31 94 PHE A N 1
ATOM 785 C CA . PHE A 1 94 ? 5.422 7.620 -2.332 1.00 94.31 94 PHE A CA 1
ATOM 786 C C . PHE A 1 94 ? 3.954 7.826 -2.718 1.00 94.31 94 PHE A C 1
ATOM 788 O O . PHE A 1 94 ? 3.089 7.902 -1.843 1.00 94.31 94 PHE A O 1
ATOM 795 N N . LEU A 1 95 ? 3.653 7.892 -4.018 1.00 93.69 95 LEU A N 1
ATOM 796 C CA . LEU A 1 95 ? 2.281 8.065 -4.495 1.00 93.69 95 LEU A CA 1
ATOM 797 C C . LEU A 1 95 ? 1.408 6.865 -4.129 1.00 93.69 95 LEU A C 1
ATOM 799 O O . LEU A 1 95 ? 0.310 7.061 -3.609 1.00 93.69 95 LEU A O 1
ATOM 803 N N . GLY A 1 96 ? 1.908 5.644 -4.341 1.00 92.88 96 GLY A N 1
ATOM 804 C CA . GLY A 1 96 ? 1.186 4.424 -3.987 1.00 92.88 96 GLY A CA 1
ATOM 805 C C . GLY A 1 96 ? 0.802 4.398 -2.509 1.00 92.88 96 GLY A C 1
ATOM 806 O O . GLY A 1 96 ? -0.380 4.292 -2.185 1.00 92.88 96 GLY A O 1
ATOM 807 N N . TYR A 1 97 ? 1.773 4.608 -1.614 1.00 91.69 97 TYR A N 1
ATOM 808 C CA . TYR A 1 97 ? 1.540 4.615 -0.167 1.00 91.69 97 TYR A CA 1
ATOM 809 C C . TYR A 1 97 ? 0.463 5.624 0.258 1.00 91.69 97 TYR A C 1
ATOM 811 O O . TYR A 1 97 ? -0.460 5.274 0.996 1.00 91.69 97 TYR A O 1
ATOM 819 N N . ASN A 1 98 ? 0.545 6.866 -0.229 1.00 92.44 98 ASN A N 1
ATOM 820 C CA . ASN A 1 98 ? -0.419 7.908 0.133 1.00 92.44 98 ASN A CA 1
ATOM 821 C C . ASN A 1 98 ? -1.835 7.586 -0.369 1.00 92.44 98 ASN A C 1
ATOM 823 O O . ASN A 1 98 ? -2.805 7.767 0.368 1.00 92.44 98 ASN A O 1
ATOM 827 N N . ILE A 1 99 ? -1.963 7.072 -1.597 1.00 92.00 99 ILE A N 1
ATOM 828 C CA . ILE A 1 99 ? -3.260 6.704 -2.176 1.00 92.00 99 ILE A CA 1
ATOM 829 C C . ILE A 1 99 ? -3.882 5.541 -1.394 1.00 92.00 99 ILE A C 1
ATOM 831 O O . ILE A 1 99 ? -5.042 5.620 -0.992 1.00 92.00 99 ILE A O 1
ATOM 835 N N . ILE A 1 100 ? -3.114 4.488 -1.110 1.00 89.44 100 ILE A N 1
ATOM 836 C CA . ILE A 1 100 ? -3.603 3.332 -0.346 1.00 89.44 100 ILE A CA 1
ATOM 837 C C . ILE A 1 100 ? -4.004 3.739 1.073 1.00 89.44 100 ILE A C 1
ATOM 839 O O . ILE A 1 100 ? -5.053 3.311 1.558 1.00 89.44 100 ILE A O 1
ATOM 843 N N . SER A 1 101 ? -3.219 4.598 1.731 1.00 88.38 101 SER A N 1
ATOM 844 C CA . SER A 1 101 ? -3.555 5.115 3.062 1.00 88.38 101 SER A CA 1
ATOM 845 C C . SER A 1 101 ? -4.894 5.854 3.057 1.00 88.38 101 SER A C 1
ATOM 847 O O . SER A 1 101 ? -5.725 5.627 3.937 1.00 88.38 101 SER A O 1
ATOM 849 N N . LEU A 1 102 ? -5.153 6.669 2.029 1.00 87.38 102 LEU A N 1
ATOM 850 C CA . LEU A 1 102 ? -6.428 7.365 1.860 1.00 87.38 102 LEU A CA 1
ATOM 851 C C . LEU A 1 102 ? -7.602 6.383 1.705 1.00 87.38 102 LEU A C 1
ATOM 853 O O . LEU A 1 102 ? -8.632 6.531 2.367 1.00 87.38 102 LEU A O 1
ATOM 857 N N . PHE A 1 103 ? -7.450 5.357 0.862 1.00 84.62 103 PHE A N 1
ATOM 858 C CA . PHE A 1 103 ? -8.480 4.329 0.680 1.00 84.62 103 PHE A CA 1
ATOM 859 C C . PHE A 1 103 ? -8.730 3.529 1.959 1.00 84.62 103 PHE A C 1
ATOM 861 O O . PHE A 1 103 ? -9.886 3.284 2.307 1.00 84.62 103 PHE A O 1
ATOM 868 N N . LYS A 1 104 ? -7.674 3.163 2.692 1.00 81.25 104 LYS A N 1
ATOM 869 C CA . LYS A 1 104 ? -7.780 2.455 3.972 1.00 81.25 104 LYS A CA 1
ATOM 870 C C . LYS A 1 104 ? -8.514 3.291 5.016 1.00 81.25 104 LYS A C 1
ATOM 872 O O . LYS A 1 104 ? -9.411 2.778 5.683 1.00 81.25 104 LYS A O 1
ATOM 877 N N . GLU A 1 105 ? -8.168 4.567 5.154 1.00 76.75 105 GLU A N 1
ATOM 878 C CA . GLU A 1 105 ? -8.853 5.464 6.084 1.00 76.75 105 GLU A CA 1
ATOM 879 C C . GLU A 1 105 ? -10.336 5.609 5.753 1.00 76.75 105 GLU A C 1
ATOM 881 O O . GLU A 1 105 ? -11.169 5.491 6.648 1.00 76.75 105 GLU A O 1
ATOM 886 N N . ASN A 1 106 ? -10.678 5.821 4.482 1.00 74.62 106 ASN A N 1
ATOM 887 C CA . ASN A 1 106 ? -12.072 5.914 4.052 1.00 74.62 106 ASN A CA 1
ATOM 888 C C . ASN A 1 106 ? -12.820 4.596 4.279 1.00 74.62 106 ASN A C 1
ATOM 890 O O . ASN A 1 106 ? -13.956 4.605 4.750 1.00 74.62 106 ASN A O 1
ATO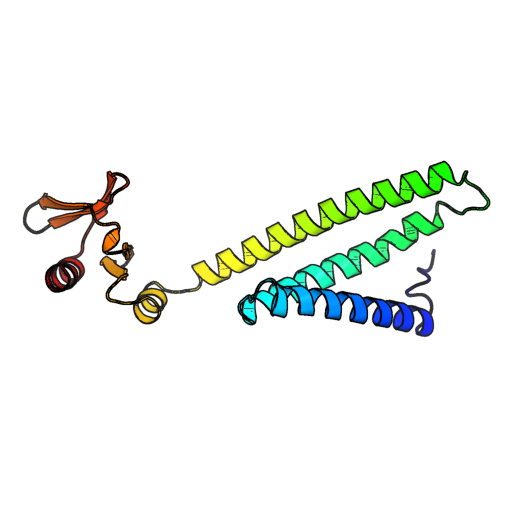M 894 N N . TYR A 1 107 ? -12.178 3.457 4.009 1.00 73.50 107 TYR A N 1
ATOM 895 C CA . TYR A 1 107 ? -12.761 2.143 4.261 1.00 73.50 107 TYR A CA 1
ATOM 896 C C . TYR A 1 107 ? -13.081 1.935 5.746 1.00 73.50 107 TYR A C 1
ATOM 898 O O . TYR A 1 107 ? -14.179 1.490 6.075 1.00 73.50 107 TYR A O 1
ATOM 906 N N . LEU A 1 108 ? -12.163 2.303 6.646 1.00 71.12 108 LEU A N 1
ATOM 907 C CA . LEU A 1 108 ? -12.372 2.190 8.091 1.00 71.12 108 LEU A CA 1
ATOM 908 C C . LEU A 1 108 ? -13.402 3.203 8.614 1.00 71.12 108 LEU A C 1
ATOM 910 O O . LEU A 1 108 ? -14.262 2.828 9.408 1.00 71.12 108 LEU A O 1
ATOM 914 N N . LYS A 1 109 ? -13.367 4.456 8.141 1.00 70.25 109 LYS A N 1
ATOM 915 C CA . LYS A 1 109 ? -14.327 5.512 8.519 1.00 70.25 109 LYS A CA 1
ATOM 916 C C . LYS A 1 109 ? -15.761 5.181 8.093 1.00 70.25 109 LYS A C 1
ATOM 918 O O . LYS A 1 109 ? -16.699 5.536 8.800 1.00 70.25 109 LYS A O 1
ATOM 923 N N . ASN A 1 110 ? -15.939 4.464 6.982 1.00 66.69 110 ASN A N 1
ATOM 924 C CA . ASN A 1 110 ? -17.259 4.087 6.467 1.00 66.69 110 ASN A CA 1
ATOM 925 C C . ASN A 1 110 ? -17.898 2.891 7.196 1.00 66.69 110 ASN A C 1
ATOM 927 O O . ASN A 1 110 ? -19.040 2.532 6.899 1.00 66.69 110 ASN A O 1
ATOM 931 N N . LYS A 1 111 ? -17.203 2.252 8.146 1.00 78.31 111 LYS A N 1
ATOM 932 C CA . LYS A 1 111 ? -17.786 1.194 8.980 1.00 78.31 111 LYS A CA 1
ATOM 933 C C . LYS A 1 111 ? -18.388 1.796 10.246 1.00 78.31 111 LYS A C 1
ATOM 935 O O . LYS A 1 111 ? -17.758 2.563 10.966 1.00 78.31 111 LYS A O 1
ATOM 940 N N . THR A 1 112 ? -19.628 1.422 10.542 1.00 85.69 112 THR A N 1
ATOM 941 C CA . THR A 1 112 ? -20.313 1.884 11.755 1.00 85.69 112 THR A CA 1
ATOM 942 C C . THR A 1 112 ? -19.776 1.165 12.995 1.00 85.69 112 THR A C 1
ATOM 944 O O . THR A 1 112 ? -19.297 0.037 12.915 1.00 85.69 112 THR A O 1
ATOM 947 N N . MET A 1 113 ? -19.941 1.752 14.184 1.00 85.12 113 MET A N 1
ATOM 948 C CA . MET A 1 113 ? -19.597 1.075 15.447 1.00 85.12 113 MET A CA 1
ATOM 949 C C . MET A 1 113 ? -20.317 -0.280 15.608 1.00 85.12 113 MET A C 1
ATOM 951 O O . MET A 1 113 ? -19.784 -1.208 16.206 1.00 85.12 113 MET A O 1
ATOM 955 N N . LYS A 1 114 ? -21.515 -0.412 15.019 1.00 85.19 114 LYS A N 1
ATOM 956 C CA . LYS A 1 114 ? -22.287 -1.662 14.993 1.00 85.19 114 LYS A CA 1
ATOM 957 C C . LYS A 1 114 ? -21.619 -2.743 14.138 1.00 85.19 114 LYS A C 1
ATOM 959 O O . LYS A 1 114 ? -21.693 -3.909 14.496 1.00 85.19 114 LYS A O 1
ATOM 964 N N . TYR A 1 115 ? -20.958 -2.365 13.042 1.00 87.19 115 TYR A N 1
ATOM 965 C CA . TYR A 1 115 ? -20.164 -3.301 12.245 1.00 87.19 115 TYR A CA 1
ATOM 966 C C . TYR A 1 115 ? -19.022 -3.883 13.085 1.00 87.19 115 TYR A C 1
ATOM 968 O O . TYR A 1 115 ? -18.889 -5.096 13.175 1.00 87.19 115 TYR A O 1
ATOM 976 N N . PHE A 1 116 ? -18.245 -3.041 13.770 1.00 87.19 116 PHE A N 1
ATOM 977 C CA . PHE A 1 116 ? -17.151 -3.531 14.615 1.00 87.19 116 PHE A CA 1
ATOM 978 C C . PHE A 1 116 ? -17.648 -4.410 15.770 1.00 87.19 116 PHE A C 1
ATOM 980 O O . PHE A 1 116 ? -17.048 -5.441 16.034 1.00 87.19 116 PHE A O 1
ATOM 987 N N . GLU A 1 117 ? -18.780 -4.070 16.393 1.00 86.38 117 GLU A N 1
ATOM 988 C CA . GLU A 1 117 ? -19.409 -4.891 17.442 1.00 86.38 117 GLU A CA 1
ATOM 989 C C . GLU A 1 117 ? -19.835 -6.291 16.952 1.00 86.38 117 GLU A C 1
ATOM 991 O O . GLU A 1 117 ? -19.883 -7.217 17.750 1.00 86.38 117 GLU A O 1
ATOM 996 N N . GLN A 1 118 ? -20.140 -6.462 15.659 1.00 87.62 118 GLN A N 1
ATOM 997 C CA . GLN A 1 118 ? -20.546 -7.755 15.086 1.00 87.62 118 GLN A CA 1
ATOM 998 C C . GLN A 1 118 ? -19.375 -8.620 14.607 1.00 87.62 118 GLN A C 1
ATOM 1000 O O . GLN A 1 118 ? -19.498 -9.840 14.586 1.00 87.62 118 GLN A O 1
ATOM 1005 N N . TYR A 1 119 ? -18.283 -7.995 14.162 1.00 86.94 119 TYR A N 1
ATOM 1006 C CA . TYR A 1 119 ? -17.159 -8.689 13.523 1.00 86.94 119 TYR A CA 1
ATOM 1007 C C . TYR A 1 119 ? -15.958 -8.902 14.450 1.00 86.94 119 TYR A C 1
ATOM 1009 O O . TYR A 1 119 ? -15.087 -9.708 14.132 1.00 86.94 119 TYR A O 1
ATOM 1017 N N . LEU A 1 120 ? -15.877 -8.172 15.563 1.00 89.19 120 LEU A N 1
ATOM 1018 C CA . LEU A 1 120 ? -14.844 -8.374 16.574 1.00 89.19 120 LEU A CA 1
ATOM 1019 C C . LEU A 1 120 ? -15.300 -9.416 17.596 1.00 89.19 120 LEU A C 1
ATOM 1021 O O . LEU A 1 120 ? -16.489 -9.515 17.895 1.00 89.19 120 LEU A O 1
ATOM 1025 N N . ASP A 1 121 ? -14.346 -10.177 18.137 1.00 88.19 121 ASP A N 1
ATOM 1026 C CA . ASP A 1 121 ? -14.624 -11.168 19.177 1.00 88.19 121 ASP A CA 1
ATOM 1027 C C . ASP A 1 121 ? -15.254 -10.473 20.399 1.00 88.19 121 ASP A C 1
ATOM 1029 O O . ASP A 1 121 ? -14.598 -9.615 21.006 1.00 88.19 121 ASP A O 1
ATOM 1033 N N . PRO A 1 122 ? -16.500 -10.818 20.774 1.00 84.38 122 PRO A N 1
ATOM 1034 C CA . PRO A 1 122 ? -17.202 -10.174 21.879 1.00 84.38 122 PRO A CA 1
ATOM 1035 C C . PRO A 1 122 ? -16.543 -10.417 23.245 1.00 84.38 122 PRO A C 1
ATOM 1037 O O . PRO A 1 122 ? -16.820 -9.671 24.183 1.00 84.38 122 PRO A O 1
ATOM 1040 N N . ASN A 1 123 ? -15.671 -11.424 23.370 1.00 85.31 123 ASN A N 1
ATOM 1041 C CA . ASN A 1 123 ? -14.916 -11.685 24.597 1.00 85.31 123 ASN A CA 1
ATOM 1042 C C . ASN A 1 123 ? -13.695 -10.766 24.728 1.00 85.31 123 ASN A C 1
ATOM 1044 O O . ASN A 1 123 ? -13.286 -10.427 25.836 1.00 85.31 123 ASN A O 1
ATOM 1048 N N . LEU A 1 124 ? -13.116 -10.349 23.599 1.00 88.81 124 LEU A N 1
ATOM 1049 C CA . LEU A 1 124 ? -11.937 -9.482 23.570 1.00 88.81 124 LEU A CA 1
ATOM 1050 C C . LEU A 1 124 ? -12.310 -8.009 23.454 1.00 88.81 124 LEU A C 1
ATOM 1052 O O . LEU A 1 124 ? -11.594 -7.157 23.981 1.00 88.81 124 LEU A O 1
ATOM 1056 N N . PHE A 1 125 ? -13.413 -7.699 22.773 1.00 92.81 125 PHE A N 1
ATOM 1057 C CA . PHE A 1 125 ? -13.848 -6.343 22.480 1.00 92.81 125 PHE A CA 1
ATOM 1058 C C . PHE A 1 125 ? -15.267 -6.088 22.969 1.00 92.81 125 PHE A C 1
ATOM 1060 O O . PHE A 1 125 ? -16.216 -6.766 22.585 1.00 92.81 125 PHE A O 1
ATOM 1067 N N . ILE A 1 126 ? -15.428 -5.025 23.753 1.00 91.25 126 ILE A N 1
ATOM 1068 C CA . ILE A 1 126 ? -16.715 -4.630 24.313 1.00 91.25 126 ILE A CA 1
ATOM 1069 C C . ILE A 1 126 ? -17.036 -3.172 24.008 1.00 91.25 126 ILE A C 1
ATOM 1071 O O . ILE A 1 126 ? -16.219 -2.259 24.148 1.00 91.25 126 ILE A O 1
ATOM 1075 N N . ARG A 1 127 ? -18.287 -2.937 23.616 1.00 91.62 127 ARG A N 1
ATOM 1076 C CA . ARG A 1 127 ? -18.834 -1.597 23.430 1.00 91.62 127 ARG A CA 1
ATOM 1077 C C . ARG A 1 127 ? -19.337 -1.031 24.757 1.00 91.62 127 ARG A C 1
ATOM 1079 O O . ARG A 1 127 ? -20.382 -1.441 25.258 1.00 91.62 127 ARG A O 1
ATOM 1086 N N . ILE A 1 128 ? -18.609 -0.056 25.296 1.00 91.06 128 ILE A N 1
ATOM 1087 C CA . ILE A 1 128 ? -18.915 0.600 26.580 1.00 91.06 128 ILE A CA 1
ATOM 1088 C C . ILE A 1 128 ? -19.787 1.854 26.421 1.00 91.06 128 ILE A C 1
ATOM 1090 O O . ILE A 1 128 ? -20.481 2.269 27.353 1.00 91.06 128 ILE A O 1
ATOM 1094 N N . HIS A 1 129 ? -19.792 2.455 25.229 1.00 90.31 129 HIS A N 1
ATOM 1095 C CA . HIS A 1 129 ? -20.550 3.662 24.908 1.00 90.31 129 HIS A CA 1
ATOM 1096 C C . HIS A 1 129 ? -20.990 3.645 23.439 1.00 90.31 129 HIS A C 1
ATOM 1098 O O . HIS A 1 129 ? -20.438 2.909 22.619 1.00 90.31 129 HIS A O 1
ATOM 1104 N N . HIS A 1 130 ? -21.956 4.486 23.055 1.00 83.19 130 HIS A N 1
ATOM 1105 C CA . HIS A 1 130 ? -22.412 4.537 21.661 1.00 83.19 130 HIS A CA 1
ATOM 1106 C C . HIS A 1 130 ? -21.280 4.906 20.681 1.00 83.19 130 HIS A C 1
ATOM 1108 O O . HIS A 1 130 ? -21.316 4.468 19.532 1.00 83.19 130 HIS A O 1
ATOM 1114 N N . SER A 1 131 ? -20.259 5.624 21.158 1.00 86.12 131 SER A N 1
ATOM 1115 C CA . SER A 1 131 ? -19.065 6.029 20.408 1.00 86.12 131 SER A CA 1
ATOM 1116 C C . SER A 1 131 ? -17.777 5.284 20.788 1.00 86.12 131 SER A C 1
ATOM 1118 O O . SER A 1 131 ? -16.741 5.579 20.202 1.00 86.12 131 SER A O 1
ATOM 1120 N N . HIS A 1 132 ? -17.801 4.344 21.744 1.00 89.62 132 HIS A N 1
ATOM 1121 C CA . HIS A 1 132 ? -16.578 3.697 22.244 1.00 89.62 132 HIS A CA 1
ATOM 1122 C C . HIS A 1 132 ? -16.711 2.174 22.317 1.00 89.62 132 HIS A C 1
ATOM 1124 O O . HIS A 1 132 ? -17.604 1.644 22.986 1.00 89.62 132 HIS A O 1
ATOM 1130 N N . LEU A 1 133 ? -15.764 1.496 21.674 1.00 91.12 133 LEU A N 1
ATOM 1131 C CA . LEU A 1 133 ? -15.528 0.058 21.733 1.00 91.12 133 LEU A CA 1
ATOM 1132 C C . LEU A 1 133 ? -14.064 -0.151 22.117 1.00 91.12 133 LEU A C 1
ATOM 1134 O O . LEU A 1 133 ? -13.178 0.463 21.525 1.00 91.12 133 LEU A O 1
ATOM 1138 N N . ILE A 1 134 ? -13.827 -0.949 23.153 1.00 92.25 134 ILE A N 1
ATOM 1139 C CA . ILE A 1 134 ? -12.513 -1.107 23.781 1.00 92.25 134 ILE A CA 1
ATOM 1140 C C . ILE A 1 134 ? -12.159 -2.582 23.929 1.00 92.25 134 ILE A C 1
ATOM 1142 O O . ILE A 1 134 ? -13.047 -3.431 23.993 1.00 92.25 134 ILE A O 1
ATOM 1146 N N . SER A 1 135 ? -10.862 -2.878 24.007 1.00 92.81 135 SER A N 1
ATOM 1147 C CA . SER A 1 135 ? -10.393 -4.214 24.368 1.00 92.81 135 SER A CA 1
ATOM 1148 C C . SER A 1 135 ? -10.497 -4.426 25.879 1.00 92.81 135 SER A C 1
ATOM 1150 O O . SER A 1 135 ? -10.034 -3.577 26.645 1.00 92.81 135 SER A O 1
ATOM 1152 N N . VAL A 1 136 ? -11.070 -5.556 26.302 1.00 90.44 136 VAL A N 1
ATOM 1153 C CA . VAL A 1 136 ? -11.215 -5.928 27.719 1.00 90.44 136 VAL A CA 1
ATOM 1154 C C . VAL A 1 136 ? -9.844 -6.059 28.386 1.00 90.44 136 VAL A C 1
ATOM 1156 O O . VAL A 1 136 ? -9.636 -5.554 29.484 1.00 90.44 136 VAL A O 1
ATOM 1159 N N . GLU A 1 137 ? -8.860 -6.623 27.683 1.00 91.31 137 GLU A N 1
ATOM 1160 C CA . GLU A 1 137 ? -7.491 -6.785 28.187 1.00 91.31 137 GLU A CA 1
ATOM 1161 C C . GLU A 1 137 ? -6.756 -5.457 28.402 1.00 91.31 137 GLU A C 1
ATOM 1163 O O . GLU A 1 137 ? -5.751 -5.403 29.117 1.00 91.31 137 GLU A O 1
ATOM 1168 N N . PHE A 1 138 ? -7.210 -4.378 27.761 1.00 92.81 138 PHE A N 1
ATOM 1169 C CA . PHE A 1 138 ? -6.596 -3.058 27.888 1.00 92.81 138 PHE A CA 1
ATOM 1170 C C . PHE A 1 138 ? -7.181 -2.232 29.041 1.00 92.81 138 PHE A C 1
ATOM 1172 O O . PHE A 1 138 ? -6.685 -1.141 29.340 1.00 92.81 138 PHE A O 1
ATOM 1179 N N . ILE A 1 139 ? -8.209 -2.757 29.709 1.00 92.19 139 ILE A N 1
ATOM 1180 C CA . ILE A 1 139 ? -8.801 -2.162 30.902 1.00 92.19 139 ILE A CA 1
ATOM 1181 C C . ILE A 1 139 ? -7.830 -2.337 32.068 1.00 92.19 139 ILE A C 1
ATOM 1183 O O . ILE A 1 139 ? -7.333 -3.430 32.325 1.00 92.19 139 ILE A O 1
ATOM 1187 N N . GLN A 1 140 ? -7.549 -1.245 32.775 1.00 92.50 140 GLN A N 1
ATOM 1188 C CA . GLN A 1 140 ? -6.788 -1.282 34.017 1.00 92.50 140 GLN A CA 1
ATOM 1189 C C . GLN A 1 140 ? -7.727 -1.432 35.216 1.00 92.50 140 GLN A C 1
ATOM 1191 O O . GLN A 1 140 ? -7.517 -2.310 36.044 1.00 92.50 140 GLN A O 1
ATOM 1196 N N . HIS A 1 141 ? -8.738 -0.569 35.325 1.00 89.75 141 HIS A N 1
ATOM 1197 C CA . HIS A 1 141 ? -9.786 -0.646 36.347 1.00 89.75 141 HIS A CA 1
ATOM 1198 C C . HIS A 1 141 ? -10.961 0.279 35.998 1.00 89.75 141 HIS A C 1
ATOM 1200 O O . HIS A 1 141 ? -10.901 1.066 35.050 1.00 89.75 141 HIS A O 1
ATOM 1206 N N . LEU A 1 142 ? -12.037 0.171 36.777 1.00 90.25 142 LEU A N 1
ATOM 1207 C CA . LEU A 1 142 ? -13.192 1.060 36.727 1.00 90.25 142 LEU A CA 1
ATOM 1208 C C . LEU A 1 142 ? -13.104 2.086 37.850 1.00 90.25 142 LEU A C 1
ATOM 1210 O O . LEU A 1 142 ? -12.827 1.728 38.992 1.00 90.25 142 LEU A O 1
ATOM 1214 N N . GLU A 1 143 ? -13.391 3.341 37.531 1.00 89.44 143 GLU A N 1
ATOM 1215 C CA . GLU A 1 143 ? -13.431 4.431 38.499 1.00 89.44 143 GLU A CA 1
ATOM 1216 C C . GLU A 1 143 ? -14.828 5.052 38.508 1.00 89.44 143 GLU A C 1
ATOM 1218 O O . GLU A 1 143 ? -15.415 5.325 37.458 1.00 89.44 143 GLU A O 1
ATOM 1223 N N . GLN A 1 144 ? -15.391 5.250 39.697 1.00 86.38 144 GLN A N 1
ATOM 1224 C CA . GLN A 1 144 ? -16.685 5.903 39.841 1.00 86.38 144 GLN A CA 1
ATOM 1225 C C . GLN A 1 144 ? -16.481 7.416 39.930 1.00 86.38 144 GLN A C 1
ATOM 1227 O O . GLN A 1 144 ? -15.806 7.896 40.835 1.00 86.38 144 GLN A O 1
ATOM 1232 N N . THR A 1 145 ? -17.074 8.172 39.005 1.00 81.31 145 THR A N 1
ATOM 1233 C CA . THR A 1 145 ? -16.905 9.635 38.951 1.00 81.31 145 THR A CA 1
ATOM 1234 C C . THR A 1 145 ? -18.011 10.363 39.709 1.00 81.31 145 THR A C 1
ATOM 1236 O O . THR A 1 145 ? -17.743 11.301 40.454 1.00 81.31 145 THR A O 1
ATOM 1239 N N . GLN A 1 146 ? -19.267 9.949 39.531 1.00 79.25 146 GLN A N 1
ATOM 1240 C CA . GLN A 1 146 ? -20.426 10.491 40.247 1.00 79.25 146 GLN A CA 1
ATOM 1241 C C . GLN A 1 146 ? -21.386 9.354 40.623 1.00 79.25 146 GLN A C 1
ATOM 1243 O O . GLN A 1 146 ? -21.119 8.166 40.417 1.00 79.25 146 GLN A O 1
ATOM 1248 N N . LYS A 1 147 ? -22.530 9.710 41.208 1.00 75.19 147 LYS A N 1
ATOM 1249 C CA . LYS A 1 147 ? -23.586 8.747 41.520 1.00 75.19 147 LYS A CA 1
ATOM 1250 C C . LYS A 1 147 ? -24.078 8.106 40.213 1.00 75.19 147 LYS A C 1
ATOM 1252 O O . LYS A 1 147 ? -24.560 8.806 39.328 1.00 75.19 147 LYS A O 1
ATOM 1257 N N . ASP A 1 148 ? -23.901 6.792 40.093 1.00 70.81 148 ASP A N 1
ATOM 1258 C CA . ASP A 1 148 ? -24.252 5.964 38.928 1.00 70.81 148 ASP A CA 1
ATOM 1259 C C . ASP A 1 148 ? -23.501 6.258 37.613 1.00 70.81 148 ASP A C 1
ATOM 1261 O O . ASP A 1 148 ? -23.938 5.816 36.545 1.00 70.81 148 ASP A O 1
ATOM 1265 N N . THR A 1 149 ? -22.360 6.957 37.663 1.00 80.38 149 THR A N 1
ATOM 1266 C CA . THR A 1 149 ? -21.488 7.160 36.494 1.00 80.38 149 THR A CA 1
ATOM 1267 C C . THR A 1 149 ? -20.103 6.570 36.724 1.00 80.38 149 THR A C 1
ATOM 1269 O O . THR A 1 149 ? -19.465 6.794 37.755 1.00 80.38 149 THR A O 1
ATOM 1272 N N . TYR A 1 150 ? -19.641 5.801 35.740 1.00 87.75 150 TYR A N 1
ATOM 1273 C CA . TYR A 1 150 ? -18.365 5.096 35.779 1.00 87.75 150 TYR A CA 1
ATOM 1274 C C . TYR A 1 150 ? -17.530 5.458 34.556 1.00 87.75 150 TYR A C 1
ATOM 1276 O O . TYR A 1 150 ? -18.057 5.560 33.444 1.00 87.75 150 TYR A O 1
ATOM 1284 N N . ASN A 1 151 ? -16.227 5.571 34.771 1.00 91.56 151 ASN A N 1
ATOM 1285 C CA . ASN A 1 151 ? -15.224 5.685 33.730 1.00 91.56 151 ASN A CA 1
ATO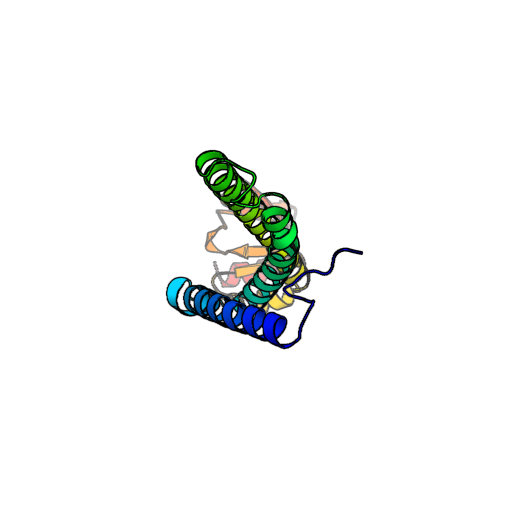M 1286 C C . ASN A 1 151 ? -14.369 4.414 33.702 1.00 91.56 151 ASN A C 1
ATOM 1288 O O . ASN A 1 151 ? -14.048 3.837 34.742 1.00 91.56 151 ASN A O 1
ATOM 1292 N N . VAL A 1 152 ? -13.984 3.978 32.502 1.00 92.38 152 VAL A N 1
ATOM 1293 C CA . VAL A 1 152 ? -12.921 2.984 32.332 1.00 92.38 152 VAL A CA 1
ATOM 1294 C C . VAL A 1 152 ? -11.595 3.715 32.349 1.00 92.38 152 VAL A C 1
ATOM 1296 O O . VAL A 1 152 ? -11.403 4.645 31.564 1.00 92.38 152 VAL A O 1
ATOM 1299 N N . ILE A 1 153 ? -10.672 3.244 33.178 1.00 93.50 153 ILE A N 1
ATOM 1300 C CA . ILE A 1 153 ? -9.268 3.625 33.117 1.00 93.50 153 ILE A CA 1
ATOM 1301 C C . ILE A 1 153 ? -8.531 2.560 32.318 1.00 93.50 153 ILE A C 1
ATOM 1303 O O . ILE A 1 153 ? -8.538 1.379 32.669 1.00 93.50 153 ILE A O 1
ATOM 1307 N N . LEU A 1 154 ? -7.921 2.972 31.214 1.00 93.81 154 LEU A N 1
ATOM 1308 C CA . LEU A 1 154 ? -7.130 2.105 30.349 1.00 93.81 154 LEU A CA 1
ATOM 1309 C C . LEU A 1 154 ? -5.667 2.050 30.812 1.00 93.81 154 LEU A C 1
ATOM 1311 O O . LEU A 1 154 ? -5.190 2.948 31.504 1.00 93.81 154 LEU A O 1
ATOM 1315 N N . LYS A 1 155 ? -4.915 1.036 30.366 1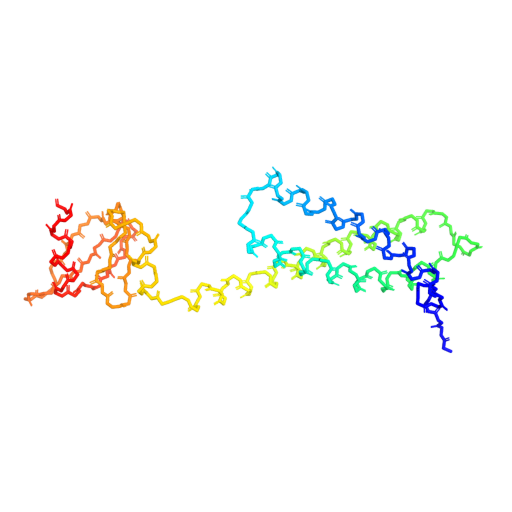.00 93.12 155 LYS A N 1
ATOM 1316 C CA . LYS A 1 155 ? -3.480 0.871 30.690 1.00 93.12 155 LYS A CA 1
ATOM 1317 C C . LYS A 1 155 ? -2.600 2.068 30.295 1.00 93.12 155 LYS A C 1
ATOM 1319 O O . LYS A 1 155 ? -1.548 2.282 30.888 1.00 93.12 155 LYS A O 1
ATOM 1324 N N . ASN A 1 156 ? -3.023 2.869 29.315 1.00 92.81 156 ASN A N 1
ATOM 1325 C CA . ASN A 1 156 ? -2.359 4.119 28.924 1.00 92.81 156 ASN A CA 1
ATOM 1326 C C . ASN A 1 156 ? -2.792 5.341 29.765 1.00 92.81 156 ASN A C 1
ATOM 1328 O O . ASN A 1 156 ? -2.486 6.468 29.383 1.00 92.81 156 ASN A O 1
ATOM 1332 N N . LYS A 1 157 ? -3.506 5.136 30.883 1.00 91.56 157 LYS A N 1
ATOM 1333 C CA . LYS A 1 157 ? -4.082 6.170 31.765 1.00 91.56 157 LYS A CA 1
ATOM 1334 C C . LYS A 1 157 ? -5.193 7.018 31.134 1.00 91.56 157 LYS A C 1
ATOM 1336 O O . LYS A 1 157 ? -5.635 7.991 31.742 1.00 91.56 157 LYS A O 1
ATOM 1341 N N . GLN A 1 158 ? -5.669 6.668 29.940 1.00 91.94 158 GLN A N 1
ATOM 1342 C CA . GLN A 1 158 ? -6.809 7.341 29.327 1.00 91.94 158 GLN A CA 1
ATOM 1343 C C . GLN A 1 158 ? -8.105 6.946 30.042 1.00 91.94 158 GLN A C 1
ATOM 1345 O O . GLN A 1 158 ? -8.315 5.773 30.355 1.00 91.94 158 GLN A O 1
ATOM 1350 N N . GLN A 1 159 ? -8.976 7.930 30.269 1.00 92.25 159 GLN A N 1
ATOM 1351 C CA . GLN A 1 159 ? -10.278 7.733 30.903 1.00 92.25 159 GLN A CA 1
ATOM 1352 C C . GLN A 1 159 ? -11.386 7.799 29.850 1.00 92.25 159 GLN A C 1
ATOM 1354 O O . GLN A 1 159 ? -11.418 8.736 29.050 1.00 92.25 159 GLN A O 1
ATOM 1359 N N . LEU A 1 160 ? -12.293 6.820 29.839 1.00 91.44 160 LEU A N 1
ATOM 1360 C CA . LEU A 1 160 ? -13.416 6.774 28.898 1.00 91.44 160 LEU A CA 1
ATOM 1361 C C . LEU A 1 160 ? -14.756 6.627 29.628 1.00 91.44 160 LEU A C 1
ATOM 1363 O O . LEU A 1 160 ? -14.879 5.740 30.474 1.00 91.44 160 LEU A O 1
ATOM 1367 N N . PRO A 1 161 ? -15.781 7.429 29.282 1.00 90.44 161 PRO A N 1
ATOM 1368 C CA . PRO A 1 161 ? -17.086 7.345 29.923 1.00 90.44 161 PRO A CA 1
ATOM 1369 C C . PRO A 1 161 ? -17.834 6.074 29.517 1.00 90.44 161 PRO A C 1
ATOM 1371 O O . PRO A 1 161 ? -17.826 5.666 28.350 1.00 90.44 161 PRO A O 1
ATOM 1374 N N . ILE A 1 162 ? -18.537 5.480 30.481 1.00 90.88 162 ILE A N 1
ATOM 1375 C CA . ILE A 1 162 ? -19.325 4.261 30.290 1.00 90.88 162 ILE A CA 1
ATOM 1376 C C . ILE A 1 162 ? -20.814 4.585 30.356 1.00 90.88 162 ILE A C 1
ATOM 1378 O O . ILE A 1 162 ? -21.293 5.286 31.245 1.00 90.88 162 ILE A O 1
ATOM 1382 N N . SER A 1 163 ? -21.576 4.024 29.421 1.00 89.50 163 SER A N 1
ATOM 1383 C CA . SER A 1 163 ? -23.041 4.047 29.466 1.00 89.50 163 SER A CA 1
ATOM 1384 C C . SER A 1 163 ? -23.592 3.000 30.442 1.00 89.50 163 SER A C 1
ATOM 1386 O O . SER A 1 163 ? -22.985 1.952 30.636 1.00 89.50 163 SER A O 1
ATOM 1388 N N . LYS A 1 164 ? -24.792 3.204 31.000 1.00 87.06 164 LYS A N 1
ATOM 1389 C CA . LYS A 1 164 ? -25.433 2.217 31.900 1.00 87.06 164 LYS A CA 1
ATOM 1390 C C . LYS A 1 164 ? -25.508 0.808 31.291 1.00 87.06 164 LYS A C 1
ATOM 1392 O O . LYS A 1 164 ? -25.254 -0.181 31.971 1.00 87.06 164 LYS A O 1
ATOM 1397 N N . THR A 1 165 ? -25.813 0.723 29.996 1.00 87.06 165 THR A N 1
ATOM 1398 C CA . THR A 1 165 ? -25.865 -0.539 29.245 1.00 87.06 165 THR A CA 1
ATOM 1399 C C . THR A 1 165 ? -24.478 -1.145 29.037 1.00 87.06 165 THR A C 1
ATOM 1401 O O . THR A 1 165 ? -24.310 -2.349 29.212 1.00 87.06 165 THR A O 1
ATOM 1404 N N . GLY A 1 166 ? -23.473 -0.325 28.715 1.00 87.31 166 GLY A N 1
ATOM 1405 C CA . GLY A 1 166 ? -22.077 -0.755 28.604 1.00 87.31 166 GLY A CA 1
ATOM 1406 C C . GLY A 1 166 ? -21.509 -1.279 29.924 1.00 87.31 166 GLY A C 1
ATOM 1407 O O . GLY A 1 166 ? -20.813 -2.288 29.929 1.00 87.31 166 GLY A O 1
ATOM 1408 N N . LEU A 1 167 ? -21.872 -0.655 31.048 1.00 88.12 167 LEU A N 1
ATOM 1409 C CA . LEU A 1 167 ? -21.486 -1.106 32.385 1.00 88.12 167 LEU A CA 1
ATOM 1410 C C . LEU A 1 167 ? -22.076 -2.483 32.705 1.00 88.12 167 LEU A C 1
ATOM 1412 O O . LEU A 1 167 ? -21.367 -3.345 33.211 1.00 88.12 167 LEU A O 1
ATOM 1416 N N . ALA A 1 168 ? -23.359 -2.697 32.396 1.00 87.75 168 ALA A N 1
ATOM 1417 C CA . ALA A 1 168 ? -24.009 -3.990 32.596 1.00 87.75 168 ALA A CA 1
ATOM 1418 C C . ALA A 1 168 ? -23.340 -5.096 31.766 1.00 87.75 168 ALA A C 1
ATOM 1420 O O . ALA A 1 168 ? -23.078 -6.173 32.287 1.00 87.75 168 ALA A O 1
ATOM 1421 N N . LYS A 1 169 ? -22.999 -4.811 30.500 1.00 87.06 169 LYS A N 1
ATOM 1422 C CA . LYS A 1 169 ? -22.248 -5.748 29.651 1.00 87.06 169 LYS A CA 1
ATOM 1423 C C . LYS A 1 169 ? -20.872 -6.064 30.239 1.00 87.06 169 LYS A C 1
ATOM 1425 O O . LYS A 1 169 ? -20.487 -7.223 30.276 1.00 87.06 169 LYS A O 1
ATOM 1430 N N . LEU A 1 170 ? -20.151 -5.049 30.716 1.00 87.44 170 LEU A N 1
ATOM 1431 C CA . LEU A 1 170 ? -18.792 -5.216 31.227 1.00 87.44 170 LEU A CA 1
ATOM 1432 C C . LEU A 1 170 ? -18.755 -6.038 32.522 1.00 87.44 170 LEU A C 1
ATOM 1434 O O . LEU A 1 170 ? -17.887 -6.888 32.675 1.00 87.44 170 LEU A O 1
ATOM 1438 N N . LYS A 1 171 ? -19.737 -5.843 33.410 1.00 85.81 171 LYS A N 1
ATOM 1439 C CA . LYS A 1 171 ? -19.898 -6.630 34.644 1.00 85.81 171 LYS A CA 1
ATOM 1440 C C . LYS A 1 171 ? -20.210 -8.111 34.415 1.00 85.81 171 LYS A C 1
ATOM 1442 O O . LYS A 1 171 ? -20.074 -8.885 35.346 1.00 85.81 171 LYS A O 1
ATOM 1447 N N . ASN A 1 172 ? -20.672 -8.492 33.225 1.00 83.12 172 ASN A N 1
ATOM 1448 C CA . ASN A 1 172 ? -20.915 -9.898 32.897 1.00 83.12 172 ASN A CA 1
ATOM 1449 C C . ASN A 1 172 ? -19.655 -10.604 32.365 1.00 83.12 172 ASN A C 1
ATOM 1451 O O . ASN A 1 172 ? -19.668 -11.825 32.244 1.00 83.12 172 ASN A O 1
ATOM 1455 N N . ILE A 1 173 ? -18.621 -9.844 31.982 1.00 78.75 173 ILE A N 1
ATOM 1456 C CA . ILE A 1 173 ? -17.377 -10.358 31.386 1.00 78.75 173 ILE A CA 1
ATOM 1457 C C . ILE A 1 173 ? -16.225 -10.361 32.405 1.00 78.75 173 ILE A C 1
ATOM 1459 O O . ILE A 1 173 ? -15.373 -11.244 32.340 1.00 78.75 173 ILE A O 1
ATOM 1463 N N . LEU A 1 174 ? -16.192 -9.373 33.310 1.00 72.00 174 LEU A N 1
ATOM 1464 C CA . LEU A 1 174 ? -15.247 -9.275 34.434 1.00 72.00 174 LEU A CA 1
ATOM 1465 C C . LEU A 1 174 ? -15.723 -10.092 35.638 1.00 72.00 174 LEU A C 1
ATOM 1467 O O . LEU A 1 174 ? -14.856 -10.729 36.272 1.00 72.00 174 LEU A O 1
#

pLDDT: mean 87.06, std 5.38, range [66.69, 94.31]

Sequence (174 aa):
MFTNPILSNFKNFRLYLFFRLIIIAIYLSILNFGIKADLYFILIDSDVFNLIFCGLGLSFWFSVRFLPLERNNLSKIIFTHIFVGVLLTIIWLFLGYNIISLFKENYLKNKTMKYFEQYLDPNLFIRIHHSHLISVEFIQHLEQTQKDTYNVILKNKQQLPISKTGLAKLKNIL